Protein AF-A0A9Q7R6H4-F1 (afdb_monomer_lite)

Foldseek 3Di:
DPVVVVVVVVVVVVCVVPVDPVPPQLADPVCRQWHWDDDPVATWTKHFPDFDPQKTKIFIGGSVRHTQDIDIDGDDQPPSDTDGCVQFPDDPSPPDTDGNHDDDDDPDDPPDD

Radius of gyration: 21.31 Å; chains: 1; bounding box: 65×30×50 Å

Sequence (113 aa):
MSVGVLALVLLAAVVFKNGFSTTPAHVLAEHPDARWQGGPDGGHYIEITRSEPPYFFVQVRHESGDLWDEGWLKYEDGDASALTTDKVLAFDGDGVIYLQQRKVLAPLRSAAH

Secondary structure (DSSP, 8-state):
-HHHHHHHHHHHHHHHHHH--------BTTBTT-EEEEETTEEEEEEEEEEETTEEEEEEEETTS-EEEEEEEE--BSB-PPP-GGGEEEE-SSS-EEE----PPPSS-----

pLDDT: mean 84.41, std 12.57, range [44.06, 97.5]

Structure (mmCIF, N/CA/C/O backbone):
data_AF-A0A9Q7R6H4-F1
#
_entry.id   AF-A0A9Q7R6H4-F1
#
loop_
_atom_site.group_PDB
_atom_site.id
_atom_site.type_symbol
_atom_site.label_atom_id
_atom_site.label_alt_id
_atom_site.label_comp_id
_atom_site.label_asym_id
_atom_site.label_entity_id
_atom_site.label_seq_id
_atom_site.pdbx_PDB_ins_code
_atom_site.Cartn_x
_atom_site.Cartn_y
_atom_site.Cartn_z
_atom_site.occupancy
_atom_site.B_iso_or_equiv
_atom_site.auth_seq_id
_atom_site.auth_comp_id
_atom_site.auth_asym_id
_atom_site.auth_atom_id
_atom_site.pdbx_PDB_model_num
ATOM 1 N N . MET A 1 1 ? 48.859 -20.077 5.618 1.00 58.00 1 MET A N 1
ATOM 2 C CA . MET A 1 1 ? 47.846 -19.171 6.213 1.00 58.00 1 MET A CA 1
ATOM 3 C C . MET A 1 1 ? 47.357 -18.072 5.259 1.00 58.00 1 MET A C 1
ATOM 5 O O . MET A 1 1 ? 46.494 -17.302 5.643 1.00 58.00 1 MET A O 1
ATOM 9 N N . SER A 1 2 ? 47.842 -17.998 4.016 1.00 65.69 2 SER A N 1
ATOM 10 C CA . SER A 1 2 ? 47.509 -16.933 3.055 1.00 65.69 2 SER A CA 1
ATOM 11 C C . SER A 1 2 ? 46.286 -17.233 2.173 1.00 65.69 2 SER A C 1
ATOM 13 O O . SER A 1 2 ? 45.523 -16.327 1.864 1.00 65.69 2 SER A O 1
ATOM 15 N N . VAL A 1 3 ? 46.051 -18.501 1.815 1.00 76.25 3 VAL A N 1
ATOM 16 C CA . VAL A 1 3 ? 44.951 -18.891 0.904 1.00 76.25 3 VAL A CA 1
ATOM 17 C C . VAL A 1 3 ? 43.567 -18.727 1.547 1.00 76.25 3 VAL A C 1
ATOM 19 O O . VAL A 1 3 ? 42.651 -18.226 0.906 1.00 76.25 3 VAL A O 1
ATOM 22 N N . GLY A 1 4 ? 43.415 -19.083 2.828 1.00 82.69 4 GLY A N 1
ATOM 23 C CA . GLY A 1 4 ? 42.137 -18.937 3.542 1.00 82.69 4 GLY A CA 1
ATOM 24 C C . GLY A 1 4 ? 41.728 -17.476 3.752 1.00 82.69 4 GLY A C 1
ATOM 25 O O . GLY A 1 4 ? 40.560 -17.133 3.605 1.00 82.69 4 GLY A O 1
ATOM 26 N N . VAL A 1 5 ? 42.702 -16.599 4.014 1.00 87.75 5 VAL A N 1
ATOM 27 C CA . VAL A 1 5 ? 42.464 -15.151 4.115 1.00 87.75 5 VAL A CA 1
ATOM 28 C C . VAL A 1 5 ? 42.054 -14.587 2.757 1.00 87.75 5 VAL A C 1
ATOM 30 O O . VAL A 1 5 ? 41.093 -13.830 2.678 1.00 87.75 5 VAL A O 1
ATOM 33 N N . LEU A 1 6 ? 42.718 -15.010 1.677 1.00 89.25 6 LEU A N 1
ATOM 34 C CA . LEU A 1 6 ? 42.371 -14.578 0.326 1.00 89.25 6 LEU A CA 1
ATOM 35 C C . LEU A 1 6 ? 40.950 -15.011 -0.072 1.00 89.25 6 LEU A C 1
ATOM 37 O O . LEU A 1 6 ? 40.214 -14.217 -0.650 1.00 89.25 6 LEU A O 1
ATOM 41 N N . ALA A 1 7 ? 40.537 -16.228 0.287 1.00 89.06 7 ALA A N 1
ATOM 42 C CA . ALA A 1 7 ? 39.182 -16.713 0.031 1.00 89.06 7 ALA A CA 1
ATOM 43 C C . ALA A 1 7 ? 38.111 -15.887 0.769 1.00 89.06 7 ALA A C 1
ATOM 45 O O . ALA A 1 7 ? 37.091 -15.543 0.176 1.00 89.06 7 ALA A O 1
ATOM 46 N N . LEU A 1 8 ? 38.357 -15.513 2.029 1.00 90.62 8 LEU A N 1
ATOM 47 C CA . LEU A 1 8 ? 37.445 -14.659 2.800 1.00 90.62 8 LEU A CA 1
ATOM 48 C C . LEU A 1 8 ? 37.371 -13.234 2.241 1.00 90.62 8 LEU A C 1
ATOM 50 O O . LEU A 1 8 ? 36.285 -12.664 2.168 1.00 90.62 8 LEU A O 1
ATOM 54 N N . VAL A 1 9 ? 38.501 -12.677 1.798 1.00 91.31 9 VAL A N 1
ATOM 55 C CA . VAL A 1 9 ? 38.549 -11.358 1.147 1.00 91.31 9 VAL A CA 1
ATOM 56 C C . VAL A 1 9 ? 37.773 -11.372 -0.170 1.00 91.31 9 VAL A C 1
ATOM 58 O O . VAL A 1 9 ? 37.004 -10.451 -0.435 1.00 91.31 9 VAL A O 1
ATOM 61 N N . LEU A 1 10 ? 37.922 -12.426 -0.975 1.00 89.50 10 LEU A N 1
ATOM 62 C CA . LEU A 1 10 ? 37.177 -12.581 -2.225 1.00 89.50 10 LEU A CA 1
ATOM 63 C C . LEU A 1 10 ? 35.675 -12.757 -1.978 1.00 89.50 10 LEU A C 1
ATOM 65 O O . LEU A 1 10 ? 34.875 -12.125 -2.663 1.00 89.50 10 LEU A O 1
ATOM 69 N N . LEU A 1 11 ? 35.285 -13.555 -0.980 1.00 85.69 11 LEU A N 1
ATOM 70 C CA . LEU A 1 11 ? 33.881 -13.723 -0.606 1.00 85.69 11 LEU A CA 1
ATOM 71 C C . LEU A 1 11 ? 33.267 -12.398 -0.139 1.00 85.69 11 LEU A C 1
ATOM 73 O O . LEU A 1 11 ? 32.195 -12.023 -0.608 1.00 85.69 11 LEU A O 1
ATOM 77 N N . ALA A 1 12 ? 33.970 -11.657 0.721 1.00 83.38 12 ALA A N 1
ATOM 78 C CA . ALA A 1 12 ? 33.541 -10.332 1.150 1.00 83.38 12 ALA A CA 1
ATOM 79 C C . ALA A 1 12 ? 33.404 -9.384 -0.049 1.00 83.38 12 ALA A C 1
ATOM 81 O O . ALA A 1 12 ? 32.382 -8.722 -0.179 1.00 83.38 12 ALA A O 1
ATOM 82 N N . ALA A 1 13 ? 34.372 -9.363 -0.968 1.00 84.31 13 ALA A N 1
ATOM 83 C CA . ALA A 1 13 ? 34.317 -8.520 -2.160 1.00 84.31 13 ALA A CA 1
ATOM 84 C C . ALA A 1 13 ? 33.118 -8.848 -3.069 1.00 84.31 13 ALA A C 1
ATOM 86 O O . ALA A 1 13 ? 32.491 -7.930 -3.592 1.00 84.31 13 ALA A O 1
ATOM 87 N N . VAL A 1 14 ? 32.759 -10.127 -3.229 1.00 81.31 14 VAL A N 1
ATOM 88 C CA . VAL A 1 14 ? 31.554 -10.531 -3.978 1.00 81.31 14 VAL A CA 1
ATOM 89 C C . VAL A 1 14 ? 30.282 -10.070 -3.265 1.00 81.31 14 VAL A C 1
ATOM 91 O O . VAL A 1 14 ? 29.394 -9.515 -3.909 1.00 81.31 14 VAL A O 1
ATOM 94 N N . VAL A 1 15 ? 30.206 -10.230 -1.941 1.00 79.00 15 VAL A N 1
ATOM 95 C CA . VAL A 1 15 ? 29.065 -9.757 -1.139 1.00 79.00 15 VAL A CA 1
ATOM 96 C C . VAL A 1 15 ? 28.935 -8.233 -1.208 1.00 79.00 15 VAL A C 1
ATOM 98 O O . VAL A 1 15 ? 27.840 -7.733 -1.435 1.00 79.00 15 VAL A O 1
ATOM 101 N N . PHE A 1 16 ? 30.035 -7.485 -1.098 1.00 75.38 16 PHE A N 1
ATOM 102 C CA . PHE A 1 16 ? 30.030 -6.023 -1.215 1.00 75.38 16 PHE A CA 1
ATOM 103 C C . PHE A 1 16 ? 29.659 -5.549 -2.621 1.00 75.38 16 PHE A C 1
ATOM 105 O O . PHE A 1 16 ? 28.921 -4.578 -2.761 1.00 75.38 16 PHE A O 1
ATOM 112 N N . LYS A 1 17 ? 30.135 -6.235 -3.665 1.00 72.75 17 LYS A N 1
ATOM 113 C CA . LYS A 1 17 ? 29.817 -5.890 -5.055 1.00 72.75 17 LYS A CA 1
ATOM 114 C C . LYS A 1 17 ? 28.339 -6.122 -5.382 1.00 72.75 17 LYS A C 1
ATOM 116 O O . LYS A 1 17 ? 27.765 -5.344 -6.135 1.00 72.75 17 LYS A O 1
ATOM 121 N N . ASN A 1 18 ? 27.736 -7.168 -4.822 1.00 66.56 18 ASN A N 1
ATOM 122 C CA . ASN A 1 18 ? 26.349 -7.532 -5.111 1.00 66.56 18 ASN A CA 1
ATOM 123 C C . ASN A 1 18 ? 25.343 -6.918 -4.120 1.00 66.56 18 ASN A C 1
ATOM 125 O O . ASN A 1 18 ? 24.171 -6.787 -4.451 1.00 66.56 18 ASN A O 1
ATOM 129 N N . GLY A 1 19 ? 25.781 -6.553 -2.911 1.00 56.16 19 GLY A N 1
ATOM 130 C CA . GLY A 1 19 ? 24.913 -6.086 -1.824 1.00 56.16 19 GLY A CA 1
ATOM 131 C C . GLY A 1 19 ? 24.527 -4.608 -1.888 1.00 56.16 19 GLY A C 1
ATOM 132 O O . GLY A 1 19 ? 23.645 -4.185 -1.150 1.00 56.16 19 GLY A O 1
ATOM 133 N N . PHE A 1 20 ? 25.154 -3.827 -2.769 1.00 52.28 20 PHE A N 1
ATOM 134 C CA . PHE A 1 20 ? 24.876 -2.401 -2.934 1.00 52.28 20 PHE A CA 1
ATOM 135 C C . PHE A 1 20 ? 24.486 -2.094 -4.376 1.00 52.28 20 PHE A C 1
ATOM 137 O O . PHE A 1 20 ? 25.146 -1.322 -5.069 1.00 52.28 20 PHE A O 1
ATOM 144 N N . SER A 1 21 ? 23.386 -2.693 -4.836 1.00 49.94 21 SER A N 1
ATOM 145 C CA . SER A 1 21 ? 22.621 -2.026 -5.884 1.00 49.94 21 SER A CA 1
ATOM 146 C C . SER A 1 21 ? 22.109 -0.729 -5.265 1.00 49.94 21 SER A C 1
ATOM 148 O O . SER A 1 21 ? 21.334 -0.754 -4.310 1.00 49.94 21 SER A O 1
ATOM 150 N N . THR A 1 22 ? 22.598 0.414 -5.740 1.00 53.59 22 THR A N 1
ATOM 151 C CA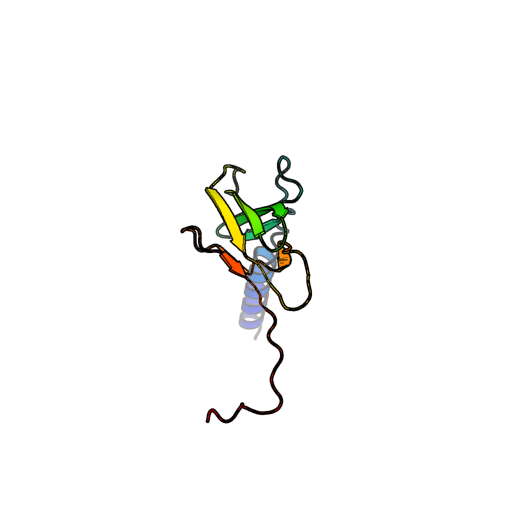 . THR A 1 22 ? 21.927 1.696 -5.524 1.00 53.59 22 THR A CA 1
ATOM 152 C C . THR A 1 22 ? 20.625 1.620 -6.297 1.00 53.59 22 THR A C 1
ATOM 154 O O . THR A 1 22 ? 20.558 2.072 -7.440 1.00 53.59 22 THR A O 1
ATOM 157 N N . THR A 1 23 ? 19.633 0.947 -5.717 1.00 55.91 23 THR A N 1
ATOM 158 C CA . THR A 1 23 ? 18.310 0.846 -6.305 1.00 55.91 23 THR A CA 1
ATOM 159 C C . THR A 1 23 ? 17.852 2.280 -6.546 1.00 55.91 23 THR A C 1
ATOM 161 O O . THR A 1 23 ? 17.834 3.065 -5.588 1.00 55.91 23 THR A O 1
ATOM 164 N N . PRO A 1 24 ? 17.597 2.684 -7.804 1.00 57.09 24 PRO A N 1
ATOM 165 C CA . PRO A 1 24 ? 17.083 4.015 -8.071 1.00 57.09 24 PRO A CA 1
ATOM 166 C C . PRO A 1 24 ? 15.839 4.220 -7.210 1.00 57.09 24 PRO A C 1
ATOM 168 O O . PRO A 1 24 ? 15.116 3.264 -6.924 1.00 57.09 24 PRO A O 1
ATOM 171 N N . ALA A 1 25 ? 15.615 5.451 -6.751 1.00 64.00 25 ALA A N 1
ATOM 172 C CA . ALA A 1 25 ? 14.380 5.763 -6.052 1.00 64.00 25 ALA A CA 1
ATOM 173 C C . ALA A 1 25 ? 13.224 5.321 -6.960 1.00 64.00 25 ALA A C 1
ATOM 175 O O . ALA A 1 25 ? 13.065 5.864 -8.053 1.00 64.00 25 ALA A O 1
ATOM 176 N N . HIS A 1 26 ? 12.492 4.286 -6.543 1.00 76.00 26 HIS A N 1
ATOM 177 C CA . HIS A 1 26 ? 11.326 3.793 -7.259 1.00 76.00 26 HIS A CA 1
ATOM 178 C C . HIS A 1 26 ? 10.256 4.878 -7.139 1.00 76.00 26 HIS A C 1
ATOM 180 O O . HIS A 1 26 ? 9.536 4.962 -6.144 1.00 76.00 26 HIS A O 1
ATOM 186 N N . VAL A 1 27 ? 10.256 5.784 -8.114 1.00 83.38 27 VAL A N 1
ATOM 187 C CA . VAL A 1 27 ? 9.298 6.874 -8.254 1.00 83.38 27 VAL A CA 1
ATOM 188 C C . VAL A 1 27 ? 8.514 6.610 -9.523 1.00 83.38 27 VAL A C 1
ATOM 190 O O . VAL A 1 27 ? 9.086 6.522 -10.610 1.00 83.38 27 VAL A O 1
ATOM 193 N N . LEU A 1 28 ? 7.199 6.513 -9.379 1.00 90.19 28 LEU A N 1
ATOM 194 C CA . LEU A 1 28 ? 6.293 6.402 -10.506 1.00 90.19 28 LEU A CA 1
ATOM 195 C C . LEU A 1 28 ? 5.920 7.818 -10.954 1.00 90.19 28 LEU A C 1
ATOM 197 O O . LEU A 1 28 ? 5.229 8.532 -10.239 1.00 90.19 28 LEU A O 1
ATOM 201 N N . ALA A 1 29 ? 6.422 8.259 -12.110 1.00 89.06 29 ALA A N 1
ATOM 202 C CA . ALA A 1 29 ? 6.321 9.662 -12.531 1.00 89.06 29 ALA A CA 1
ATOM 203 C C . ALA A 1 29 ? 4.872 10.176 -12.626 1.00 89.06 29 ALA A C 1
ATOM 205 O O . ALA A 1 29 ? 4.604 11.324 -12.281 1.00 89.06 29 ALA A O 1
ATOM 206 N N . GLU A 1 30 ? 3.947 9.323 -13.068 1.00 91.81 30 GLU A N 1
ATOM 207 C CA . GLU A 1 30 ? 2.518 9.649 -13.171 1.00 91.81 30 GLU A CA 1
ATOM 208 C C . GLU A 1 30 ? 1.799 9.622 -11.811 1.00 91.81 30 GLU A C 1
ATOM 210 O O . GLU A 1 30 ? 0.741 10.228 -11.663 1.00 91.81 30 GLU A O 1
ATOM 215 N N . HIS A 1 31 ? 2.403 8.973 -10.811 1.00 93.44 31 HIS A N 1
ATOM 216 C CA . HIS A 1 31 ? 1.873 8.780 -9.461 1.00 93.44 31 HIS A CA 1
ATOM 217 C C . HIS A 1 31 ? 2.939 9.141 -8.412 1.00 93.44 31 HIS A C 1
ATOM 219 O O . HIS A 1 31 ? 3.489 8.261 -7.742 1.00 93.44 31 HIS A O 1
ATOM 225 N N . PRO A 1 32 ? 3.280 10.435 -8.272 1.00 90.75 32 PRO A N 1
ATOM 226 C CA . PRO A 1 32 ? 4.394 10.878 -7.429 1.00 90.75 32 PRO A CA 1
ATOM 227 C C . PRO A 1 32 ? 4.182 10.605 -5.928 1.00 90.75 32 PRO A C 1
ATOM 229 O O . PRO A 1 32 ? 5.153 10.532 -5.164 1.00 90.75 32 PRO A O 1
ATOM 232 N N . ASP A 1 33 ? 2.928 10.434 -5.507 1.00 91.19 33 ASP A N 1
ATOM 233 C CA . ASP A 1 33 ? 2.558 10.123 -4.125 1.00 91.19 33 ASP A CA 1
ATOM 234 C C . ASP A 1 33 ? 2.547 8.616 -3.838 1.00 91.19 33 ASP A C 1
ATOM 236 O O . ASP A 1 33 ? 2.549 8.204 -2.671 1.00 91.19 33 ASP A O 1
ATOM 240 N N . ALA A 1 34 ? 2.628 7.779 -4.876 1.00 94.19 34 ALA A N 1
ATOM 241 C CA . ALA A 1 34 ? 2.744 6.346 -4.706 1.00 94.19 34 ALA A CA 1
ATOM 242 C C . ALA A 1 34 ? 4.089 5.971 -4.066 1.00 94.19 34 ALA A C 1
ATOM 244 O O . ALA A 1 34 ? 5.143 6.571 -4.309 1.00 94.19 34 ALA A O 1
ATOM 245 N N . ARG A 1 35 ? 4.056 4.958 -3.201 1.00 93.81 35 ARG A N 1
ATOM 246 C CA . ARG A 1 35 ? 5.230 4.443 -2.495 1.00 93.81 35 ARG A CA 1
ATOM 247 C C . ARG A 1 35 ? 5.500 3.016 -2.918 1.00 93.81 35 ARG A C 1
ATOM 249 O O . ARG A 1 35 ? 4.613 2.171 -2.869 1.00 93.81 35 ARG A O 1
ATOM 256 N N . TRP A 1 36 ? 6.739 2.771 -3.320 1.00 93.56 36 TRP A N 1
ATOM 257 C CA . TRP A 1 36 ? 7.215 1.440 -3.654 1.00 93.56 36 TRP A CA 1
ATOM 258 C C . TRP A 1 36 ? 7.281 0.547 -2.415 1.00 93.56 36 TRP A C 1
ATOM 260 O O . TRP A 1 36 ? 7.857 0.933 -1.394 1.00 93.56 36 TRP A O 1
ATOM 270 N N . GLN A 1 37 ? 6.740 -0.659 -2.539 1.00 91.00 37 GLN A N 1
ATOM 271 C CA . GLN A 1 37 ? 6.916 -1.766 -1.611 1.00 91.00 37 GLN A CA 1
ATOM 272 C C . GLN A 1 37 ? 7.407 -2.982 -2.400 1.00 91.00 37 GLN A C 1
ATOM 274 O O . GLN A 1 37 ? 6.701 -3.524 -3.249 1.00 91.00 37 GLN A O 1
ATOM 279 N N . GLY A 1 38 ? 8.645 -3.402 -2.148 1.00 88.56 38 GLY A N 1
ATOM 280 C CA . GLY A 1 38 ? 9.264 -4.478 -2.912 1.00 88.56 38 GLY A CA 1
ATOM 281 C C . GLY A 1 38 ? 10.741 -4.664 -2.616 1.00 88.56 38 GLY A C 1
ATOM 282 O O . GLY A 1 38 ? 11.357 -3.882 -1.888 1.00 88.56 38 GLY A O 1
ATOM 283 N N . GLY A 1 39 ? 11.303 -5.712 -3.205 1.00 84.31 39 GLY A N 1
ATOM 284 C CA . GLY A 1 39 ? 12.711 -6.069 -3.096 1.00 84.31 39 GLY A CA 1
ATOM 285 C C . GLY A 1 39 ? 13.350 -6.314 -4.465 1.00 84.31 39 GLY A C 1
ATOM 286 O O . GLY A 1 39 ? 12.795 -5.922 -5.489 1.00 84.31 39 GLY A O 1
ATOM 287 N N . PRO A 1 40 ? 14.517 -6.979 -4.497 1.00 78.44 40 PRO A N 1
ATOM 288 C CA . PRO A 1 40 ? 15.223 -7.300 -5.741 1.00 78.44 40 PRO A CA 1
ATOM 289 C C . PRO A 1 40 ? 14.419 -8.159 -6.726 1.00 78.44 40 PRO A C 1
ATOM 291 O O . PRO A 1 40 ? 14.643 -8.067 -7.928 1.00 78.44 40 PRO A O 1
ATOM 294 N N . ASP A 1 41 ? 13.489 -8.970 -6.218 1.00 81.06 41 ASP A N 1
ATOM 295 C CA . ASP A 1 41 ? 12.67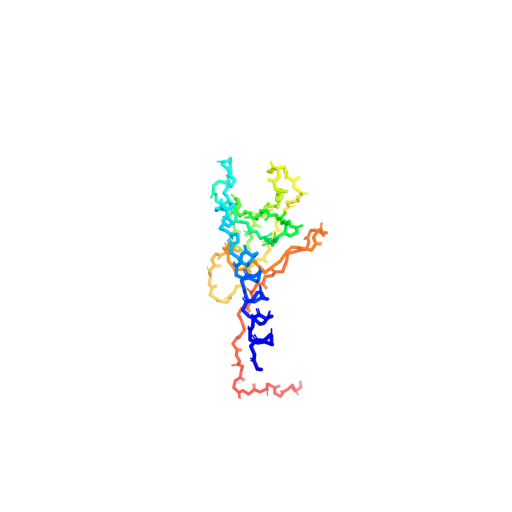1 -9.892 -7.014 1.00 81.06 41 ASP A CA 1
ATOM 296 C C . ASP A 1 41 ? 11.365 -9.252 -7.526 1.00 81.06 41 ASP A C 1
ATOM 298 O O . ASP A 1 41 ? 10.511 -9.936 -8.087 1.00 81.06 41 ASP A O 1
ATOM 302 N N . GLY A 1 42 ? 11.207 -7.939 -7.330 1.00 87.62 42 GLY A N 1
ATOM 303 C CA . GLY A 1 42 ? 10.048 -7.164 -7.755 1.00 87.62 42 GLY A CA 1
ATOM 304 C C . GLY A 1 42 ? 9.257 -6.567 -6.594 1.00 87.62 42 GLY A C 1
ATOM 305 O O . GLY A 1 42 ? 9.608 -6.686 -5.413 1.00 87.62 42 GLY A O 1
ATOM 306 N N . GLY A 1 43 ? 8.176 -5.883 -6.952 1.00 91.81 43 GLY A N 1
ATOM 307 C CA . GLY A 1 43 ? 7.341 -5.152 -6.015 1.00 91.81 43 GLY A CA 1
ATOM 308 C C . GLY A 1 43 ? 6.140 -4.504 -6.679 1.00 91.81 43 GLY A C 1
ATOM 309 O O . GLY A 1 43 ? 5.785 -4.801 -7.820 1.00 91.81 43 GLY A O 1
ATOM 310 N N . HIS A 1 44 ? 5.509 -3.618 -5.927 1.00 94.00 44 HIS A N 1
ATOM 311 C CA . HIS A 1 44 ? 4.346 -2.860 -6.352 1.00 94.00 44 HIS A CA 1
ATOM 312 C C . HIS A 1 44 ? 4.369 -1.473 -5.712 1.00 94.00 44 HIS A C 1
ATOM 314 O O . HIS A 1 44 ? 5.103 -1.203 -4.759 1.00 94.00 44 HIS A O 1
ATOM 320 N N . TYR A 1 45 ? 3.548 -0.579 -6.240 1.00 95.69 45 TYR A N 1
ATOM 321 C CA . TYR A 1 45 ? 3.325 0.742 -5.677 1.00 95.69 45 TYR A CA 1
ATOM 322 C C . TYR A 1 45 ? 2.000 0.774 -4.924 1.00 95.69 45 TYR A C 1
ATOM 324 O O . TYR A 1 45 ? 1.016 0.208 -5.391 1.00 95.69 45 TYR A O 1
ATOM 332 N N . ILE A 1 46 ? 1.969 1.467 -3.787 1.00 96.25 46 ILE A N 1
ATOM 333 C CA . ILE A 1 46 ? 0.750 1.727 -3.016 1.00 96.25 46 ILE A CA 1
ATOM 334 C C . ILE A 1 46 ? 0.537 3.231 -2.916 1.00 96.25 46 ILE A C 1
ATOM 336 O O . ILE A 1 46 ? 1.464 3.980 -2.608 1.00 96.25 46 ILE A O 1
ATOM 340 N N . GLU A 1 47 ? -0.693 3.672 -3.140 1.00 95.94 47 GLU A N 1
ATOM 341 C CA . GLU A 1 47 ? -1.078 5.077 -3.072 1.00 95.94 47 GLU A CA 1
ATOM 342 C C . GLU A 1 47 ? -2.436 5.233 -2.386 1.00 95.94 47 GLU A C 1
ATOM 344 O O . GLU A 1 47 ? -3.376 4.489 -2.664 1.00 95.94 47 GLU A O 1
ATOM 349 N N . ILE A 1 48 ? -2.552 6.222 -1.499 1.00 95.56 48 ILE A N 1
ATOM 350 C CA . ILE A 1 48 ? -3.833 6.632 -0.916 1.00 95.56 48 ILE A CA 1
ATOM 351 C C . ILE A 1 48 ? -4.308 7.840 -1.711 1.00 95.56 48 ILE A C 1
ATOM 353 O O . ILE A 1 48 ? -3.765 8.931 -1.569 1.00 95.56 48 ILE A O 1
ATOM 357 N N . THR A 1 49 ? -5.310 7.642 -2.561 1.00 95.88 49 THR A N 1
ATOM 358 C CA . THR A 1 49 ? -5.745 8.669 -3.523 1.00 95.88 49 THR A CA 1
ATOM 359 C C . THR A 1 49 ? -6.935 9.484 -3.023 1.00 95.88 49 THR A C 1
ATOM 361 O O . THR A 1 49 ? -7.166 10.595 -3.498 1.00 95.88 49 THR A O 1
ATOM 364 N N . ARG A 1 50 ? -7.708 8.958 -2.059 1.00 95.25 50 ARG A N 1
ATOM 365 C CA . ARG A 1 50 ? -8.834 9.664 -1.422 1.00 95.25 50 ARG A CA 1
ATOM 366 C C . ARG A 1 50 ? -8.898 9.370 0.071 1.00 95.25 50 ARG A C 1
ATOM 368 O O . ARG A 1 50 ? -8.671 8.237 0.493 1.00 95.25 50 ARG A O 1
ATOM 375 N N . SER A 1 51 ? -9.289 10.380 0.845 1.00 93.12 51 SER A N 1
ATOM 376 C CA . SER A 1 51 ? -9.386 10.311 2.305 1.00 93.12 51 SER A CA 1
ATOM 377 C C . SER A 1 51 ? -10.728 10.857 2.782 1.00 93.12 51 SER A C 1
ATOM 379 O O . SER A 1 51 ? -10.982 12.057 2.697 1.00 93.12 51 SER A O 1
ATOM 381 N N . GLU A 1 52 ? -11.558 9.974 3.332 1.00 92.19 52 GLU A N 1
ATOM 382 C CA . GLU A 1 52 ? -12.861 10.260 3.938 1.00 92.19 52 GLU A CA 1
ATOM 383 C C . GLU A 1 52 ? -12.929 9.600 5.330 1.00 92.19 52 GLU A C 1
ATOM 385 O O . GLU A 1 52 ? -13.639 8.605 5.502 1.00 92.19 52 GLU A O 1
ATOM 390 N N . PRO A 1 53 ? -12.160 10.085 6.334 1.00 89.69 53 PRO A N 1
ATOM 391 C CA . PRO A 1 53 ? -11.995 9.384 7.606 1.00 89.69 53 PRO A CA 1
ATOM 392 C C . PRO A 1 53 ? -13.334 8.937 8.229 1.00 89.69 53 PRO A C 1
ATOM 394 O O . PRO A 1 53 ? -14.251 9.756 8.341 1.00 89.69 53 PRO A O 1
ATOM 397 N N . PRO A 1 54 ? -13.464 7.661 8.651 1.00 90.75 54 PRO A N 1
ATOM 398 C CA . PRO A 1 54 ? -12.398 6.660 8.803 1.00 90.75 54 PRO A CA 1
ATOM 399 C C . PRO A 1 54 ? -12.110 5.809 7.546 1.00 90.75 54 PRO A C 1
ATOM 401 O O . PRO A 1 54 ? -11.437 4.787 7.655 1.00 90.75 54 PRO A O 1
ATOM 404 N N . TYR A 1 55 ? -12.625 6.171 6.370 1.00 93.31 55 TYR A N 1
ATOM 405 C CA . TYR A 1 55 ? -12.448 5.432 5.117 1.00 93.31 55 TYR A CA 1
ATOM 406 C C . TYR A 1 55 ? -11.393 6.076 4.211 1.00 93.31 55 TYR A C 1
ATOM 408 O O . TYR A 1 55 ? -11.333 7.292 4.054 1.00 93.31 55 TYR A O 1
ATOM 416 N N . PHE A 1 56 ? -10.562 5.253 3.583 1.00 94.12 56 PHE A N 1
ATOM 417 C CA . PHE A 1 56 ? -9.473 5.688 2.712 1.00 94.12 56 PHE A CA 1
ATOM 418 C C . PHE A 1 56 ? -9.476 4.830 1.450 1.00 94.12 56 PHE A C 1
ATOM 420 O O . PHE A 1 56 ? -9.625 3.610 1.537 1.00 94.12 56 PHE A O 1
ATOM 427 N N . PHE A 1 57 ? -9.348 5.454 0.281 1.00 95.75 57 PHE A N 1
ATOM 428 C CA . PHE A 1 57 ? -9.285 4.737 -0.988 1.00 95.75 57 PHE A CA 1
ATOM 429 C C . PHE A 1 57 ? -7.828 4.471 -1.347 1.00 95.75 57 PHE A C 1
ATOM 431 O O . PHE A 1 57 ? -7.044 5.412 -1.504 1.00 95.75 57 PHE A O 1
ATOM 438 N N . VAL A 1 58 ? -7.482 3.195 -1.473 1.00 96.62 58 VAL A N 1
ATOM 439 C CA . VAL A 1 58 ? -6.125 2.737 -1.767 1.00 96.62 58 VAL A CA 1
ATOM 440 C C . VAL A 1 58 ? -6.081 2.181 -3.181 1.00 96.62 58 VAL A C 1
ATOM 442 O O . VAL A 1 58 ? -6.981 1.444 -3.577 1.00 96.62 58 VAL A O 1
ATOM 445 N N . GLN A 1 59 ? -5.034 2.526 -3.924 1.00 97.50 59 GLN A N 1
ATOM 446 C CA . GLN A 1 59 ? -4.692 1.905 -5.197 1.00 97.50 59 GLN A CA 1
ATOM 447 C C . GLN A 1 59 ? -3.354 1.184 -5.072 1.00 97.50 59 GLN 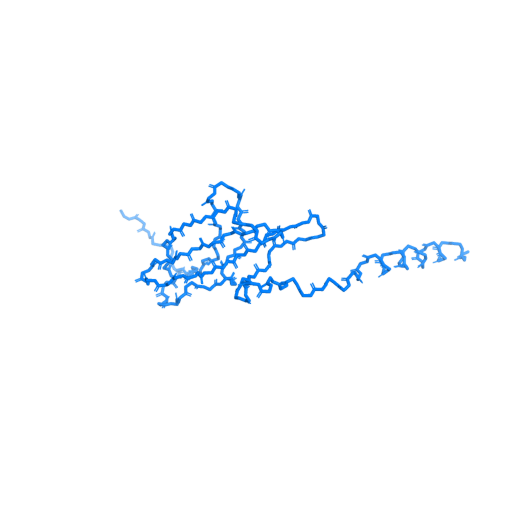A C 1
ATOM 449 O O . GLN A 1 59 ? -2.402 1.710 -4.488 1.00 97.50 59 GLN A O 1
ATOM 454 N N . VAL A 1 60 ? -3.292 -0.009 -5.651 1.00 97.12 60 VAL A N 1
ATOM 455 C CA . VAL A 1 60 ? -2.082 -0.807 -5.810 1.00 97.12 60 VAL A CA 1
ATOM 456 C C . VAL A 1 60 ? -1.763 -0.894 -7.295 1.00 97.12 60 VAL A C 1
ATOM 458 O O . VAL A 1 60 ? -2.641 -1.171 -8.112 1.00 97.12 60 VAL A O 1
ATOM 461 N N . ARG A 1 61 ? -0.508 -0.644 -7.661 1.00 96.50 61 ARG A N 1
ATOM 462 C CA . ARG A 1 61 ? -0.050 -0.641 -9.055 1.00 96.50 61 ARG A CA 1
ATOM 463 C C . ARG A 1 61 ? 1.145 -1.553 -9.243 1.00 96.50 61 ARG A C 1
ATOM 465 O O . ARG A 1 61 ? 2.005 -1.652 -8.369 1.00 96.50 61 ARG A O 1
ATOM 472 N N . HIS A 1 62 ? 1.216 -2.183 -10.405 1.00 94.38 62 HIS A N 1
ATOM 473 C CA . HIS A 1 62 ? 2.403 -2.911 -10.828 1.00 94.38 62 HIS A CA 1
ATOM 474 C C . HIS A 1 62 ? 3.596 -1.966 -11.002 1.00 94.38 62 HIS A C 1
ATOM 476 O O . HIS A 1 62 ? 3.445 -0.747 -11.088 1.00 94.38 62 HIS A O 1
ATOM 482 N N . GLU A 1 63 ? 4.796 -2.534 -11.118 1.00 92.06 63 GLU A N 1
ATOM 483 C CA . GLU A 1 63 ? 6.002 -1.769 -11.447 1.00 92.06 63 GLU A CA 1
ATOM 484 C C . GLU A 1 63 ? 5.874 -0.994 -12.771 1.00 92.06 63 GLU A C 1
ATOM 486 O O . GLU A 1 63 ? 6.447 0.085 -12.903 1.00 92.06 63 GLU A O 1
ATOM 491 N N . SER A 1 64 ? 5.058 -1.491 -13.712 1.00 91.44 64 SER A N 1
ATOM 492 C CA . SER A 1 64 ? 4.722 -0.791 -14.960 1.00 91.44 64 SER A CA 1
ATOM 493 C C . SER A 1 64 ? 3.911 0.495 -14.752 1.00 91.44 64 SER A C 1
ATOM 495 O O . SER A 1 64 ? 3.843 1.316 -15.660 1.00 91.44 64 SER A O 1
ATOM 497 N N . GLY A 1 65 ? 3.296 0.673 -13.579 1.00 93.25 65 GLY A N 1
ATOM 498 C CA . GLY A 1 65 ? 2.331 1.731 -13.274 1.00 93.25 65 GLY A CA 1
ATOM 499 C C . GLY A 1 65 ? 0.875 1.345 -13.535 1.00 93.25 65 GLY A C 1
ATOM 500 O O . GLY A 1 65 ? -0.034 2.049 -13.081 1.00 93.25 65 GLY A O 1
ATOM 501 N N . ASP A 1 66 ? 0.638 0.207 -14.192 1.00 96.19 66 ASP A N 1
ATOM 502 C CA . ASP A 1 66 ? -0.709 -0.308 -14.426 1.00 96.19 66 ASP A CA 1
ATOM 503 C C . ASP A 1 66 ? -1.417 -0.601 -13.103 1.00 96.19 66 ASP A C 1
ATOM 505 O O . ASP A 1 66 ? -0.808 -1.080 -12.141 1.00 96.19 66 ASP A O 1
ATOM 509 N N . LEU A 1 67 ? -2.719 -0.317 -13.060 1.00 96.94 67 LEU A N 1
ATOM 510 C CA . LEU A 1 67 ? -3.545 -0.629 -11.900 1.00 96.94 67 LEU A CA 1
ATOM 511 C C . LEU A 1 67 ? -3.595 -2.146 -11.700 1.00 96.94 67 LEU A C 1
ATOM 513 O O . LEU A 1 67 ? -3.993 -2.876 -12.605 1.00 96.94 67 LEU A O 1
ATOM 517 N N . TRP A 1 68 ? -3.206 -2.588 -10.507 1.00 96.31 68 TRP A N 1
ATOM 518 C CA . TRP A 1 68 ? -3.356 -3.970 -10.072 1.00 96.31 68 TRP A CA 1
ATOM 519 C C . TRP A 1 68 ? -4.687 -4.126 -9.335 1.00 96.31 68 TRP A C 1
ATOM 521 O O . TRP A 1 68 ? -5.521 -4.929 -9.743 1.00 96.31 68 TRP A O 1
ATOM 531 N N . ASP A 1 69 ? -4.904 -3.344 -8.276 1.00 97.38 69 ASP A N 1
ATOM 532 C CA . ASP A 1 69 ? -6.087 -3.455 -7.419 1.00 97.38 69 ASP A CA 1
ATOM 533 C C . ASP A 1 69 ? -6.440 -2.106 -6.776 1.00 97.38 69 ASP A C 1
ATOM 535 O O . ASP A 1 69 ? -5.598 -1.209 -6.675 1.00 97.38 69 ASP A O 1
ATOM 539 N N . GLU A 1 70 ? -7.684 -1.948 -6.334 1.00 97.00 70 GLU A N 1
ATOM 540 C CA . GLU A 1 70 ? -8.142 -0.764 -5.618 1.00 97.00 70 GLU A CA 1
ATOM 541 C C . GLU A 1 70 ? -9.341 -1.032 -4.708 1.00 97.00 70 GLU A C 1
ATOM 543 O O . GLU A 1 70 ? -10.192 -1.880 -4.970 1.00 97.00 70 GLU A O 1
ATOM 548 N N . GLY A 1 71 ? -9.459 -0.250 -3.636 1.00 95.69 71 GLY A N 1
ATOM 549 C CA . GLY A 1 71 ? -10.589 -0.409 -2.735 1.00 95.69 71 GLY A CA 1
ATOM 550 C C . GLY A 1 71 ? -10.669 0.608 -1.611 1.00 95.69 71 GLY A C 1
ATOM 551 O O . GLY A 1 71 ? -9.720 1.328 -1.299 1.00 95.69 71 GLY A O 1
ATOM 552 N N . TRP A 1 72 ? -11.846 0.641 -0.986 1.00 95.12 72 TRP A N 1
ATOM 553 C CA . TRP A 1 72 ? -12.074 1.379 0.250 1.00 95.12 72 TRP A CA 1
ATOM 554 C C . TRP A 1 72 ? -11.655 0.545 1.454 1.00 95.12 72 TRP A C 1
ATOM 556 O O . TRP A 1 72 ? -12.113 -0.580 1.647 1.00 95.12 72 TRP A O 1
ATOM 566 N N . LEU A 1 73 ? -10.836 1.148 2.302 1.00 91.75 73 LEU A N 1
ATOM 567 C CA . LEU A 1 73 ? -10.315 0.568 3.526 1.00 91.75 73 LEU A CA 1
ATOM 568 C C . LEU A 1 73 ? -10.751 1.423 4.710 1.00 91.75 73 LEU A C 1
ATOM 570 O O . LEU A 1 73 ? -10.593 2.642 4.697 1.00 91.75 73 LEU A O 1
ATOM 574 N N . LYS A 1 74 ? -11.284 0.785 5.752 1.00 90.94 74 LYS A N 1
ATOM 575 C CA . LYS A 1 74 ? -11.571 1.456 7.021 1.00 90.94 74 LYS A CA 1
ATOM 576 C C . LYS A 1 74 ? -10.335 1.401 7.922 1.00 90.94 74 LYS A C 1
ATOM 578 O O . LYS A 1 74 ? -9.825 0.313 8.182 1.00 90.94 74 LYS A O 1
ATOM 583 N N . TYR A 1 75 ? -9.888 2.545 8.431 1.00 88.75 75 TYR A N 1
ATOM 584 C CA . TYR A 1 75 ? -8.746 2.653 9.339 1.00 88.75 75 TYR A CA 1
ATOM 585 C C . TYR A 1 75 ? -9.074 3.537 10.547 1.00 88.75 75 TYR A C 1
ATOM 587 O O . TYR A 1 75 ? -9.541 4.665 10.403 1.00 88.75 75 TYR A O 1
ATOM 595 N N . GLU A 1 76 ? -8.819 3.006 11.744 1.00 83.56 76 GLU A N 1
ATOM 596 C CA . GLU A 1 76 ? -9.036 3.670 13.032 1.00 83.56 76 GLU A CA 1
ATOM 597 C C . GLU A 1 76 ? -7.862 3.299 13.964 1.00 83.56 76 GLU A C 1
ATOM 599 O O . GLU A 1 76 ? -7.744 2.141 14.362 1.00 83.56 76 GLU A O 1
ATOM 604 N N . ASP A 1 77 ? -6.982 4.251 14.304 1.00 76.81 77 ASP A N 1
ATOM 605 C CA . ASP A 1 77 ? -5.766 4.016 15.122 1.00 76.81 77 ASP A CA 1
ATOM 606 C C . ASP A 1 77 ? -5.791 4.752 16.469 1.00 76.81 77 ASP A C 1
ATOM 608 O O . ASP A 1 77 ? -4.766 5.223 16.950 1.00 76.81 77 ASP A O 1
ATOM 612 N N . GLY A 1 78 ? -6.969 4.849 17.099 1.00 66.88 78 GLY A N 1
ATOM 613 C CA . GLY A 1 78 ? -7.166 5.370 18.465 1.00 66.88 78 GLY A CA 1
ATOM 614 C C . GLY A 1 78 ? -6.931 6.877 18.644 1.00 66.88 78 GLY A C 1
ATOM 615 O O . GLY A 1 78 ? -7.760 7.554 19.244 1.00 66.88 78 GLY A O 1
ATOM 616 N N . ASP A 1 79 ? -5.847 7.405 18.089 1.00 63.47 79 ASP A N 1
ATOM 617 C CA . ASP A 1 79 ? -5.662 8.800 17.728 1.00 63.47 79 ASP A CA 1
ATOM 618 C C . ASP A 1 79 ? -6.224 8.973 16.314 1.00 63.47 79 ASP A C 1
ATOM 620 O O . ASP A 1 79 ? -6.032 8.108 15.464 1.00 63.47 79 ASP A O 1
ATOM 624 N N . ALA A 1 80 ? -6.946 10.059 16.041 1.00 60.00 80 ALA A N 1
ATOM 625 C CA . ALA A 1 80 ? -7.617 10.340 14.763 1.00 60.00 80 ALA A CA 1
ATOM 626 C C . ALA A 1 80 ? -6.653 10.576 13.569 1.00 60.00 80 ALA A C 1
ATOM 628 O O . ALA A 1 80 ? -6.886 11.437 12.721 1.00 60.00 80 ALA A O 1
ATOM 629 N N . SER A 1 81 ? -5.530 9.861 13.522 1.00 68.38 81 SER A N 1
ATOM 630 C CA . SER A 1 81 ? -4.512 9.920 12.490 1.00 68.38 81 SER A CA 1
ATOM 631 C C . SER A 1 81 ? -5.061 9.409 11.162 1.00 68.38 81 SER A C 1
ATOM 633 O O . SER A 1 81 ? -5.654 8.333 11.084 1.00 68.38 81 SER A O 1
ATOM 635 N N . ALA A 1 82 ? -4.835 10.191 10.105 1.00 83.44 82 ALA A N 1
ATOM 636 C CA . ALA A 1 82 ? -5.093 9.754 8.743 1.00 83.44 82 ALA A CA 1
ATOM 637 C C . ALA A 1 82 ? -4.267 8.500 8.425 1.00 83.44 82 ALA A C 1
ATOM 639 O O . ALA A 1 82 ? -3.137 8.362 8.902 1.00 83.44 82 ALA A O 1
ATOM 640 N N . LEU A 1 83 ? -4.822 7.603 7.609 1.00 89.12 83 LEU A N 1
ATOM 641 C CA . LEU A 1 83 ? -4.029 6.529 7.033 1.00 89.12 83 LEU A CA 1
ATOM 642 C C . LEU A 1 83 ? -2.972 7.149 6.114 1.00 89.12 83 LEU A C 1
ATOM 644 O O . LEU A 1 83 ? -3.286 7.968 5.251 1.00 89.12 83 LEU A O 1
ATOM 648 N N . THR A 1 84 ? -1.725 6.743 6.303 1.00 89.38 84 THR A N 1
ATOM 649 C CA . THR A 1 84 ? -0.584 7.117 5.469 1.00 89.38 84 THR A CA 1
ATOM 650 C C . THR A 1 84 ? 0.106 5.847 4.978 1.00 89.38 84 THR A C 1
ATOM 652 O O . THR A 1 84 ? 0.010 4.793 5.609 1.00 89.38 84 THR A O 1
ATOM 655 N N . THR A 1 85 ? 0.788 5.904 3.833 1.00 89.81 85 THR A N 1
ATOM 656 C CA . THR A 1 85 ? 1.343 4.702 3.187 1.00 89.81 85 THR A CA 1
ATOM 657 C C . THR A 1 85 ? 2.428 4.005 4.018 1.00 89.81 85 THR A C 1
ATOM 659 O O . THR A 1 85 ? 2.638 2.809 3.858 1.00 89.81 85 THR A O 1
ATOM 662 N N . ASP A 1 86 ? 3.082 4.703 4.954 1.00 87.88 86 ASP A N 1
ATOM 663 C CA . ASP A 1 86 ? 4.018 4.113 5.929 1.00 87.88 86 ASP A CA 1
ATOM 664 C C . ASP A 1 86 ? 3.346 3.159 6.927 1.00 87.88 86 ASP A C 1
ATOM 666 O O . ASP A 1 86 ? 4.019 2.326 7.529 1.00 87.88 86 ASP A O 1
ATOM 670 N N . LYS A 1 87 ? 2.020 3.247 7.087 1.00 89.75 87 LYS A N 1
ATOM 671 C CA . LYS A 1 87 ? 1.236 2.319 7.910 1.00 89.75 87 LYS A CA 1
ATOM 672 C C . LYS A 1 87 ? 0.894 1.029 7.178 1.00 89.75 87 LYS A C 1
ATOM 674 O O . LYS A 1 87 ? 0.382 0.110 7.811 1.00 89.75 87 LYS A O 1
ATOM 679 N N . VAL A 1 88 ? 1.149 0.940 5.874 1.00 92.12 88 VAL A N 1
ATOM 680 C CA . VAL A 1 88 ? 0.912 -0.276 5.097 1.00 92.12 88 VAL A CA 1
ATOM 681 C C . VAL A 1 88 ? 2.128 -1.189 5.207 1.00 92.12 88 VAL A C 1
ATOM 683 O O . VAL A 1 88 ? 3.224 -0.824 4.794 1.00 92.12 88 VAL A O 1
ATOM 686 N N . LEU A 1 89 ? 1.931 -2.380 5.768 1.00 91.25 89 LEU A N 1
ATOM 687 C CA . LEU A 1 89 ? 2.979 -3.382 5.963 1.00 91.25 89 LEU A CA 1
ATOM 688 C C . LEU A 1 89 ? 3.190 -4.250 4.723 1.00 91.25 89 LEU A C 1
ATOM 690 O O . LEU A 1 89 ? 4.327 -4.608 4.426 1.00 91.25 89 LEU A O 1
ATOM 694 N N . ALA A 1 90 ? 2.096 -4.643 4.068 1.00 91.06 90 ALA A N 1
ATOM 695 C CA . ALA A 1 90 ? 2.116 -5.515 2.901 1.00 91.06 90 ALA A CA 1
ATOM 696 C C . ALA A 1 90 ? 0.764 -5.512 2.173 1.00 91.06 90 ALA A C 1
ATOM 698 O O . ALA A 1 90 ? -0.274 -5.195 2.763 1.00 91.06 90 ALA A O 1
ATOM 699 N N . PHE A 1 91 ? 0.790 -5.967 0.924 1.00 93.56 91 PHE A N 1
ATOM 700 C CA . PHE A 1 91 ? -0.369 -6.337 0.117 1.00 93.56 91 PHE A CA 1
ATOM 701 C C . PHE A 1 91 ? -0.231 -7.802 -0.318 1.00 93.56 91 PHE A C 1
ATOM 703 O O . PHE A 1 91 ? 0.839 -8.203 -0.773 1.00 93.56 91 PHE A O 1
ATOM 710 N N . ASP A 1 92 ? -1.292 -8.592 -0.149 1.00 89.81 92 ASP A N 1
ATOM 711 C CA . ASP A 1 92 ? -1.288 -10.046 -0.401 1.00 89.81 92 ASP A CA 1
ATOM 712 C C . ASP A 1 92 ? -1.575 -10.419 -1.868 1.00 89.81 92 ASP A C 1
ATOM 714 O O . ASP A 1 92 ? -1.345 -11.548 -2.284 1.00 89.81 92 ASP A O 1
ATOM 718 N N . GLY A 1 93 ? -2.088 -9.483 -2.676 1.00 86.75 93 GLY A N 1
ATOM 719 C CA . GLY A 1 93 ? -2.499 -9.742 -4.064 1.00 86.75 93 GLY A CA 1
ATOM 720 C C . GLY A 1 93 ? -4.006 -9.936 -4.262 1.00 86.75 93 GLY A C 1
ATOM 721 O O . GLY A 1 93 ? -4.505 -9.614 -5.335 1.00 86.75 93 GLY A O 1
ATOM 722 N N . ASP A 1 94 ? -4.730 -10.383 -3.230 1.00 88.88 94 ASP A N 1
ATOM 723 C CA . ASP A 1 94 ? -6.171 -10.699 -3.283 1.00 88.88 94 ASP A CA 1
ATOM 724 C C . ASP A 1 94 ? -7.045 -9.611 -2.621 1.00 88.88 94 ASP A C 1
ATOM 726 O O . ASP A 1 94 ? -7.959 -9.901 -1.845 1.00 88.88 94 ASP A O 1
ATOM 730 N N . GLY A 1 95 ? -6.731 -8.330 -2.841 1.00 88.62 95 GLY A N 1
ATOM 731 C CA . GLY A 1 95 ? -7.441 -7.217 -2.193 1.00 88.62 95 GLY A CA 1
ATOM 732 C C . GLY A 1 95 ? -7.197 -7.091 -0.685 1.00 88.62 95 GLY A C 1
ATOM 733 O O . GLY A 1 95 ? -7.872 -6.315 -0.004 1.00 88.62 95 GLY A O 1
ATOM 734 N N . VAL A 1 96 ? -6.234 -7.839 -0.134 1.00 92.44 96 VAL A N 1
ATOM 735 C CA . VAL A 1 96 ? -5.902 -7.826 1.296 1.00 92.44 96 VAL A CA 1
ATOM 736 C C . VAL A 1 96 ? -4.694 -6.931 1.551 1.00 92.44 96 VAL A C 1
ATOM 738 O O . VAL A 1 96 ? -3.588 -7.194 1.078 1.00 92.44 96 VAL A O 1
ATOM 741 N N . ILE A 1 97 ? -4.907 -5.885 2.351 1.00 93.19 97 ILE A N 1
ATOM 742 C CA . ILE A 1 97 ? -3.862 -4.975 2.829 1.00 93.19 97 ILE A CA 1
ATOM 743 C C . ILE A 1 97 ? -3.624 -5.216 4.321 1.00 93.19 97 ILE A C 1
ATOM 745 O O . ILE A 1 97 ? -4.547 -5.148 5.136 1.00 93.19 97 ILE A O 1
ATOM 749 N N . TYR A 1 98 ? -2.365 -5.435 4.689 1.00 91.94 98 TYR A N 1
ATOM 750 C CA . TYR A 1 98 ? -1.927 -5.518 6.077 1.00 91.94 98 TYR A CA 1
ATOM 751 C C . TYR A 1 98 ? -1.476 -4.147 6.565 1.00 91.94 98 TYR A C 1
ATOM 753 O O . TYR A 1 98 ? -0.598 -3.522 5.973 1.00 91.94 98 TYR A O 1
ATOM 761 N N . LEU A 1 99 ? -2.050 -3.693 7.677 1.00 91.62 99 LEU A N 1
ATOM 762 C CA . LEU A 1 99 ? -1.735 -2.402 8.280 1.00 91.62 99 LEU A CA 1
ATOM 763 C C . LEU A 1 99 ? -1.031 -2.569 9.620 1.00 91.62 99 LEU A C 1
ATOM 765 O O . LEU A 1 99 ? -1.367 -3.444 10.422 1.00 91.62 99 LEU A O 1
ATOM 769 N N . GLN A 1 100 ? -0.108 -1.660 9.904 1.00 86.94 100 GLN A N 1
ATOM 770 C CA . GLN A 1 100 ? 0.434 -1.479 11.234 1.00 86.94 100 GLN A CA 1
ATOM 771 C C . GLN A 1 100 ? -0.631 -0.827 12.118 1.00 86.94 100 GLN A C 1
ATOM 773 O O . GLN A 1 100 ? -1.092 0.275 11.837 1.00 86.94 100 GLN A O 1
ATOM 778 N N . GLN A 1 101 ? -0.990 -1.491 13.215 1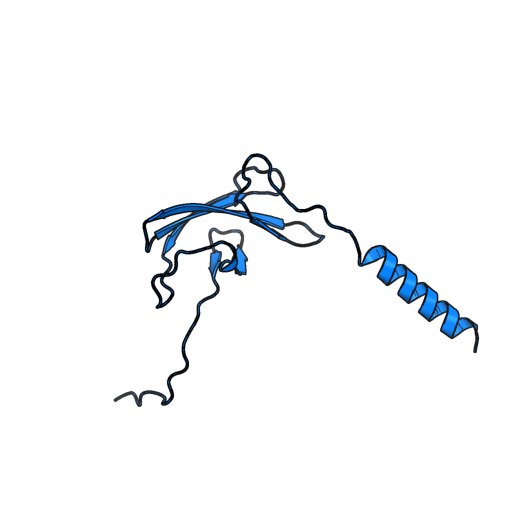.00 81.62 101 GLN A N 1
ATOM 779 C CA . GLN A 1 101 ? -1.897 -0.948 14.228 1.00 81.62 101 GLN A CA 1
ATOM 780 C C . GLN A 1 101 ? -1.164 -0.785 15.554 1.00 81.62 101 GLN A C 1
ATOM 782 O O . GLN A 1 101 ? -0.444 -1.691 15.989 1.00 81.62 101 GLN A O 1
ATOM 7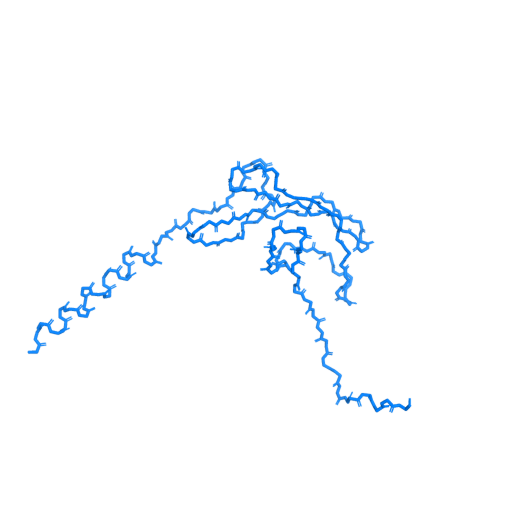87 N N . ARG A 1 102 ? -1.371 0.343 16.237 1.00 78.19 102 ARG A N 1
ATOM 788 C CA . ARG A 1 102 ? -0.857 0.534 17.591 1.00 78.19 102 ARG A CA 1
ATOM 789 C C . ARG A 1 102 ? -1.889 0.042 18.602 1.00 78.19 102 ARG A C 1
ATOM 791 O O . ARG A 1 102 ? -3.028 0.488 18.630 1.00 78.19 102 ARG A O 1
ATOM 798 N N . LYS A 1 103 ? -1.469 -0.845 19.507 1.00 80.19 103 LYS A N 1
ATOM 799 C CA . LYS A 1 103 ? -2.261 -1.227 20.685 1.00 80.19 103 LYS A CA 1
ATOM 800 C C . LYS A 1 103 ? -1.499 -0.877 21.951 1.00 80.19 103 LYS A C 1
ATOM 802 O O . LYS A 1 103 ? -0.330 -1.225 22.097 1.00 80.19 103 LYS A O 1
ATOM 807 N N . VAL A 1 104 ? -2.163 -0.176 22.863 1.00 81.56 104 VAL A N 1
ATOM 808 C CA . VAL A 1 104 ? -1.601 0.165 24.173 1.00 81.56 104 VAL A CA 1
ATOM 809 C C . VAL A 1 104 ? -1.815 -1.013 25.118 1.00 81.56 104 VAL A C 1
ATOM 811 O O . VAL A 1 104 ? -2.918 -1.553 25.203 1.00 81.56 104 VAL A O 1
ATOM 814 N N . LEU A 1 105 ? -0.758 -1.423 25.822 1.00 83.81 105 LEU A N 1
ATOM 815 C CA . LEU A 1 105 ? -0.849 -2.482 26.823 1.00 83.81 105 LEU A CA 1
ATOM 816 C C . LEU A 1 105 ? -1.718 -2.016 27.996 1.00 83.81 105 LEU A C 1
ATOM 818 O O . LEU A 1 105 ? -1.476 -0.957 28.574 1.00 83.81 105 LEU A O 1
ATOM 822 N N . ALA A 1 106 ? -2.706 -2.828 28.369 1.00 85.62 106 ALA A N 1
ATOM 823 C CA . ALA A 1 106 ? -3.448 -2.607 29.600 1.00 85.62 106 ALA A CA 1
ATOM 824 C C . ALA A 1 106 ? -2.579 -3.030 30.803 1.00 85.62 106 ALA A C 1
ATOM 826 O O . ALA A 1 106 ? -1.991 -4.113 30.769 1.00 85.62 106 ALA A O 1
ATOM 827 N N . PRO A 1 107 ? -2.512 -2.224 31.880 1.00 81.00 107 PRO A N 1
ATOM 828 C CA . PRO A 1 107 ? -1.711 -2.547 33.065 1.00 81.00 107 PRO A CA 1
ATOM 829 C C . PRO A 1 107 ? -2.250 -3.757 33.841 1.00 81.00 107 PRO A C 1
ATOM 831 O O . PRO A 1 107 ? -1.517 -4.389 34.596 1.00 81.00 107 PRO A O 1
ATOM 834 N N . LEU A 1 108 ? -3.526 -4.097 33.652 1.00 81.81 108 LEU A N 1
ATOM 835 C CA . LEU A 1 108 ? -4.166 -5.269 34.230 1.00 81.81 108 LEU A CA 1
ATOM 836 C C . LEU A 1 108 ? -4.969 -5.979 33.144 1.00 81.81 108 LEU A C 1
ATOM 838 O O . LEU A 1 108 ? -5.662 -5.347 32.344 1.00 81.81 108 LEU A O 1
ATOM 842 N N . ARG A 1 109 ? -4.906 -7.311 33.137 1.00 80.88 109 ARG A N 1
ATOM 843 C CA . ARG A 1 109 ? -5.833 -8.132 32.358 1.00 80.88 109 ARG A CA 1
ATOM 844 C C . ARG A 1 109 ? -7.200 -7.983 33.026 1.00 80.88 109 ARG A C 1
ATOM 846 O O . ARG A 1 109 ? -7.331 -8.353 34.188 1.00 80.88 109 ARG A O 1
ATOM 853 N N . SER A 1 110 ? -8.182 -7.398 32.336 1.00 69.19 110 SER A N 1
ATOM 854 C CA . SER A 1 110 ? -9.556 -7.336 32.850 1.00 69.19 110 SER A CA 1
ATOM 855 C C . SER A 1 110 ? -9.985 -8.760 33.212 1.00 69.19 110 SER A C 1
ATOM 857 O O . SER A 1 110 ? -9.955 -9.652 32.359 1.00 69.19 110 SER A O 1
ATOM 859 N N . ALA A 1 111 ? -10.265 -8.998 34.495 1.00 59.50 111 ALA A N 1
ATOM 860 C CA . ALA A 1 111 ? -10.871 -10.239 34.935 1.00 59.50 111 ALA A CA 1
ATOM 861 C C . ALA A 1 111 ? -12.284 -10.245 34.349 1.00 59.50 111 ALA A C 1
ATOM 863 O O . ALA A 1 111 ? -13.135 -9.469 34.779 1.00 59.50 111 ALA A O 1
ATOM 864 N N . ALA A 1 112 ? -12.490 -11.046 33.305 1.00 53.97 112 ALA A N 1
ATOM 865 C CA . ALA A 1 112 ? -13.819 -11.302 32.782 1.00 53.97 112 ALA A CA 1
ATOM 866 C C . ALA A 1 112 ? -14.672 -11.872 33.928 1.00 53.97 112 ALA A C 1
ATOM 868 O O . ALA A 1 112 ? -14.308 -12.901 34.503 1.00 53.97 112 ALA A O 1
ATOM 869 N N . HIS A 1 113 ? -15.736 -11.152 34.284 1.00 44.06 113 HIS A N 1
ATOM 870 C CA . HIS A 1 113 ? -16.826 -11.636 35.127 1.00 44.06 113 HIS A CA 1
ATOM 8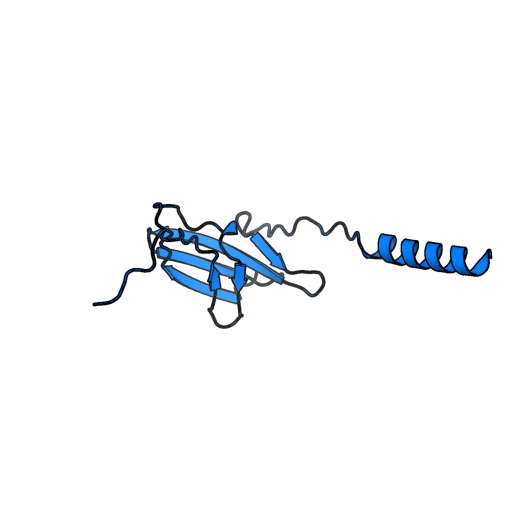71 C C . HIS A 1 113 ? -17.918 -12.235 34.246 1.00 44.06 113 HIS A C 1
ATOM 873 O O . HIS A 1 113 ? -18.169 -11.655 33.164 1.00 44.06 113 HIS A O 1
#